Protein AF-A0AA38GAS9-F1 (afdb_monomer)

Secondary structure (DSSP, 8-state):
--TT-TTHHHHHHHHHHHHHHHHHHHHHHHHHH--HHHHHTTS-HHHHHHHHHHHHHHHHHHHHHHHHTT--HHHHHHHHHHHHHHHHHHHHS-HHHHHHHHTSHHHHHHHHHHHGGG--S-----------------

Structure (mmCIF, N/CA/C/O backbone):
data_AF-A0AA38GAS9-F1
#
_entry.id   AF-A0AA38GAS9-F1
#
loop_
_atom_site.group_PDB
_atom_site.id
_atom_site.type_symbol
_atom_site.label_atom_id
_atom_site.label_alt_id
_atom_site.label_comp_id
_atom_site.label_asym_id
_atom_site.label_entity_id
_atom_site.label_seq_id
_atom_site.pdbx_PDB_ins_code
_atom_site.Cartn_x
_atom_site.Cartn_y
_atom_site.Cartn_z
_atom_site.occupancy
_atom_site.B_iso_or_equiv
_atom_site.auth_seq_id
_atom_site.auth_comp_id
_atom_site.auth_asym_id
_atom_site.auth_atom_id
_atom_site.pdbx_PDB_model_num
ATOM 1 N N . HIS A 1 1 ? 16.330 -11.332 -38.561 1.00 57.75 1 HIS A N 1
ATOM 2 C CA . HIS A 1 1 ? 16.354 -11.702 -37.127 1.00 57.75 1 HIS A CA 1
ATOM 3 C C . HIS A 1 1 ? 16.600 -10.446 -36.277 1.00 57.75 1 HIS A C 1
ATOM 5 O O . HIS A 1 1 ? 17.747 -10.090 -36.063 1.00 57.75 1 HIS A O 1
ATOM 11 N N . PHE A 1 2 ? 15.552 -9.737 -35.835 1.00 61.62 2 PHE A N 1
ATOM 12 C CA . PHE A 1 2 ? 15.677 -8.500 -35.030 1.00 61.62 2 PHE A CA 1
ATOM 13 C C . PHE A 1 2 ? 15.768 -8.784 -33.516 1.00 61.62 2 PHE A C 1
ATOM 15 O O . PHE A 1 2 ? 16.522 -8.141 -32.796 1.00 61.62 2 PHE A O 1
ATOM 22 N N . LEU A 1 3 ? 15.080 -9.836 -33.055 1.00 61.12 3 LEU A N 1
ATOM 23 C CA . LEU A 1 3 ? 14.949 -10.219 -31.639 1.00 61.12 3 LEU A CA 1
ATOM 24 C C . LEU A 1 3 ? 16.220 -10.814 -30.996 1.00 61.12 3 LEU A C 1
ATOM 26 O O . LEU A 1 3 ? 16.228 -11.079 -29.801 1.00 61.12 3 LEU A O 1
ATOM 30 N N . LYS A 1 4 ? 17.283 -11.059 -31.773 1.00 61.38 4 LYS A N 1
ATOM 31 C CA . LYS A 1 4 ? 18.562 -11.635 -31.301 1.00 61.38 4 LYS A CA 1
ATOM 32 C C . LYS A 1 4 ? 19.767 -10.733 -31.593 1.00 61.38 4 LYS A C 1
ATOM 34 O O . LYS A 1 4 ? 20.905 -11.183 -31.514 1.00 61.38 4 LYS A O 1
ATOM 39 N N . GLY A 1 5 ? 19.529 -9.481 -31.990 1.00 72.69 5 GLY A N 1
ATOM 40 C CA . GLY A 1 5 ? 20.612 -8.533 -32.231 1.00 72.69 5 GLY A CA 1
ATOM 41 C C . GLY A 1 5 ? 21.275 -8.118 -30.909 1.00 72.69 5 GLY A C 1
ATOM 42 O O . GLY A 1 5 ? 20.549 -7.876 -29.943 1.00 72.69 5 GLY A O 1
ATOM 43 N N . PRO A 1 6 ? 22.611 -7.967 -30.847 1.00 72.06 6 PRO A N 1
ATOM 44 C CA . PRO A 1 6 ? 23.330 -7.588 -29.621 1.00 72.06 6 PRO A CA 1
ATOM 45 C C . PRO A 1 6 ? 22.857 -6.258 -29.002 1.00 72.06 6 PRO A C 1
ATOM 47 O O . PRO A 1 6 ? 23.015 -6.043 -27.806 1.00 72.06 6 PRO A O 1
ATOM 50 N N . ASN A 1 7 ? 22.199 -5.399 -29.787 1.00 74.81 7 ASN A N 1
ATOM 51 C CA . ASN A 1 7 ? 21.641 -4.122 -29.332 1.00 74.81 7 ASN A CA 1
ATOM 52 C C . ASN A 1 7 ? 20.169 -4.194 -28.887 1.00 74.81 7 ASN A C 1
ATOM 54 O O . ASN A 1 7 ? 19.671 -3.239 -28.293 1.00 74.81 7 ASN A O 1
ATOM 58 N N . PHE A 1 8 ? 19.455 -5.291 -29.171 1.00 80.38 8 PHE A N 1
ATOM 59 C CA . PHE A 1 8 ? 18.025 -5.409 -28.868 1.00 80.38 8 PHE A CA 1
ATOM 60 C C . PHE A 1 8 ? 17.775 -5.546 -27.367 1.00 80.38 8 PHE A C 1
ATOM 62 O O . PHE A 1 8 ? 16.938 -4.825 -26.835 1.00 80.38 8 PHE A O 1
ATOM 69 N N . MET A 1 9 ? 18.523 -6.419 -26.684 1.00 84.94 9 MET A N 1
ATOM 70 C CA . MET A 1 9 ? 18.361 -6.641 -25.243 1.00 84.94 9 MET A CA 1
ATOM 71 C C . MET A 1 9 ? 18.621 -5.361 -24.427 1.00 84.94 9 MET A C 1
ATOM 73 O O . MET A 1 9 ? 17.706 -4.948 -23.719 1.00 84.94 9 MET A O 1
ATOM 77 N N . PRO A 1 10 ? 19.745 -4.632 -24.601 1.00 82.75 10 PRO A N 1
ATOM 78 C CA . PRO A 1 10 ? 19.966 -3.377 -23.874 1.00 82.75 10 PRO A CA 1
ATOM 79 C C . PRO A 1 10 ? 18.943 -2.278 -24.203 1.00 82.75 10 PRO A C 1
ATOM 81 O O . PRO A 1 10 ? 18.539 -1.508 -23.331 1.00 82.75 10 PRO A O 1
ATOM 84 N N . TRP A 1 11 ? 18.500 -2.184 -25.463 1.00 84.56 11 TRP A N 1
ATOM 85 C CA . TRP A 1 11 ? 17.457 -1.236 -25.869 1.00 84.56 11 TRP A CA 1
ATOM 86 C C . TRP A 1 11 ? 16.101 -1.576 -25.241 1.00 84.56 11 TRP A C 1
ATOM 88 O O . TRP A 1 11 ? 15.406 -0.686 -24.746 1.00 84.56 11 TRP A O 1
ATOM 98 N N . PHE A 1 12 ? 15.738 -2.859 -25.228 1.00 85.06 12 PHE A N 1
ATOM 99 C CA . PHE A 1 12 ? 14.497 -3.358 -24.649 1.00 85.06 12 PHE A CA 1
ATOM 100 C C . PHE A 1 12 ? 14.490 -3.175 -23.132 1.00 85.06 12 PHE A C 1
ATOM 102 O O . PHE A 1 12 ? 13.525 -2.647 -22.587 1.00 85.06 12 PHE A O 1
ATOM 109 N N . GLU A 1 13 ? 15.587 -3.520 -22.460 1.00 86.00 13 GLU A N 1
ATOM 110 C CA . GLU A 1 13 ? 15.775 -3.315 -21.022 1.00 86.00 13 GLU A CA 1
ATOM 111 C C . GLU A 1 13 ? 15.699 -1.839 -20.647 1.00 86.00 13 GLU A C 1
ATOM 113 O O . GLU A 1 13 ? 14.997 -1.486 -19.702 1.00 86.00 13 GLU A O 1
ATOM 118 N N . ARG A 1 14 ? 16.337 -0.949 -21.418 1.00 86.25 14 ARG A N 1
ATOM 119 C CA . ARG A 1 14 ? 16.234 0.498 -21.191 1.00 86.25 14 ARG A CA 1
ATOM 120 C C . ARG A 1 14 ? 14.795 0.979 -21.339 1.00 86.25 14 ARG A C 1
ATOM 122 O O . ARG A 1 14 ? 14.311 1.730 -20.498 1.00 86.25 14 ARG A O 1
ATOM 129 N N . ARG A 1 15 ? 14.095 0.542 -22.386 1.00 87.31 15 ARG A N 1
ATOM 130 C CA . ARG A 1 15 ? 12.708 0.949 -22.640 1.00 87.31 15 ARG A CA 1
ATOM 131 C C . ARG A 1 15 ? 11.746 0.401 -21.583 1.00 87.31 15 ARG A C 1
ATOM 133 O O . ARG A 1 15 ? 10.843 1.121 -21.168 1.00 87.31 15 ARG A O 1
ATOM 140 N N . ARG A 1 16 ? 11.981 -0.824 -21.110 1.00 87.19 16 ARG A N 1
ATOM 141 C CA . ARG A 1 16 ? 11.268 -1.436 -19.984 1.00 87.19 16 ARG A CA 1
ATOM 142 C C . ARG A 1 16 ? 11.530 -0.680 -18.685 1.00 87.19 16 ARG A C 1
ATOM 144 O O . ARG A 1 16 ? 10.581 -0.302 -18.023 1.00 87.19 16 ARG A O 1
ATOM 151 N N . SER A 1 17 ? 12.790 -0.375 -18.380 1.00 85.50 17 SER A N 1
ATOM 152 C CA . SER A 1 17 ? 13.171 0.384 -17.185 1.00 85.50 17 SER A CA 1
ATOM 153 C C . SER A 1 17 ? 12.509 1.764 -17.144 1.00 85.50 17 SER A C 1
ATOM 155 O O . SER A 1 17 ? 11.987 2.165 -16.108 1.00 85.50 17 SER A O 1
ATOM 157 N N . VAL A 1 18 ? 12.460 2.472 -18.278 1.00 84.25 18 VAL A N 1
ATOM 158 C CA . VAL A 1 18 ? 11.757 3.762 -18.387 1.00 84.25 18 VAL A CA 1
ATOM 159 C C . VAL A 1 18 ? 10.249 3.599 -18.168 1.00 84.25 18 VAL A C 1
ATOM 161 O O . VAL A 1 18 ? 9.649 4.401 -17.457 1.00 84.25 18 VAL A O 1
ATOM 164 N N . ALA A 1 19 ? 9.634 2.560 -18.741 1.00 83.06 19 ALA A N 1
ATOM 165 C CA . ALA A 1 19 ? 8.216 2.279 -18.527 1.00 83.06 19 ALA A CA 1
ATOM 166 C C . ALA A 1 19 ? 7.913 1.946 -17.056 1.00 83.06 19 ALA A C 1
ATOM 168 O O . ALA A 1 19 ? 6.964 2.491 -16.495 1.00 83.06 19 ALA A O 1
ATOM 169 N N . ASP A 1 20 ? 8.752 1.131 -16.415 1.00 84.06 20 ASP A N 1
ATOM 170 C CA . ASP A 1 20 ? 8.621 0.764 -15.004 1.00 84.06 20 ASP A CA 1
ATOM 171 C C . ASP A 1 20 ? 8.749 2.003 -14.099 1.00 84.06 20 ASP A C 1
ATOM 173 O O . ASP A 1 20 ? 7.951 2.187 -13.178 1.00 84.06 20 ASP A O 1
ATOM 177 N N . GLN A 1 21 ? 9.702 2.898 -14.388 1.00 79.06 21 GLN A N 1
ATOM 178 C CA . GLN A 1 21 ? 9.855 4.165 -13.665 1.00 79.06 21 GLN A CA 1
ATOM 179 C C . GLN A 1 21 ? 8.627 5.065 -13.815 1.00 79.06 21 GLN A C 1
ATOM 181 O O . GLN A 1 21 ? 8.159 5.638 -12.828 1.00 79.06 21 GLN A O 1
ATOM 186 N N . GLU A 1 22 ? 8.077 5.172 -15.025 1.00 81.44 22 GLU A N 1
ATOM 187 C CA . GLU A 1 22 ? 6.898 5.997 -15.281 1.00 81.44 22 GLU A CA 1
ATOM 188 C C . GLU A 1 22 ? 5.646 5.412 -14.619 1.00 81.44 22 GLU A C 1
ATOM 190 O O . GLU A 1 22 ? 4.880 6.144 -13.989 1.00 81.44 22 GLU A O 1
ATOM 195 N N . GLN A 1 23 ? 5.471 4.087 -14.651 1.00 81.56 23 GLN A N 1
ATOM 196 C CA . GLN A 1 23 ? 4.425 3.422 -13.877 1.00 81.56 23 GLN A CA 1
ATOM 197 C C . GLN A 1 23 ? 4.591 3.730 -1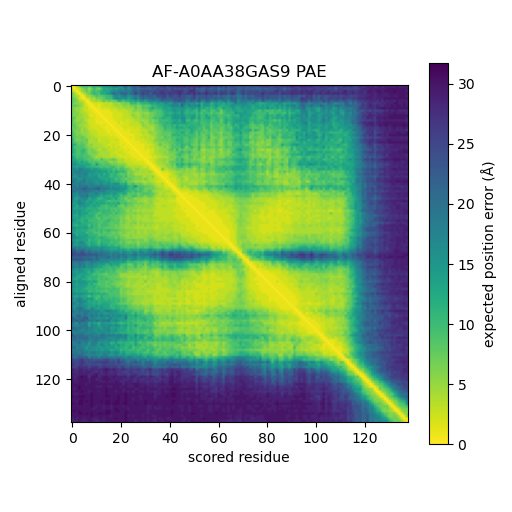2.391 1.00 81.56 23 GLN A C 1
ATOM 199 O O . GLN A 1 23 ? 3.649 4.206 -11.764 1.00 81.56 23 GLN A O 1
ATOM 204 N N . GLN A 1 24 ? 5.784 3.550 -11.825 1.00 77.56 24 GLN A N 1
ATOM 205 C CA . GLN A 1 24 ? 6.034 3.877 -10.423 1.00 77.56 24 GLN A CA 1
ATOM 206 C C . GLN A 1 24 ? 5.733 5.346 -10.103 1.00 77.56 24 GLN A C 1
ATOM 208 O O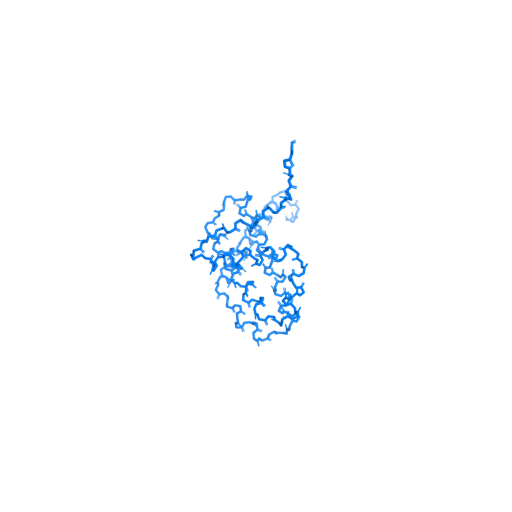 . GLN A 1 24 ? 5.176 5.638 -9.045 1.00 77.56 24 GLN A O 1
ATOM 213 N N . ARG A 1 25 ? 6.063 6.284 -10.995 1.00 82.19 25 ARG A N 1
ATOM 214 C CA . ARG A 1 25 ? 5.753 7.712 -10.833 1.00 82.19 25 ARG A CA 1
ATOM 215 C C . ARG A 1 25 ? 4.242 7.960 -10.797 1.00 82.19 25 ARG A C 1
ATOM 217 O O . ARG A 1 25 ? 3.751 8.622 -9.883 1.00 82.19 25 ARG A O 1
ATOM 224 N N . ILE A 1 26 ? 3.496 7.392 -11.745 1.00 81.62 26 ILE A N 1
ATOM 225 C CA . ILE A 1 26 ? 2.032 7.510 -11.819 1.00 81.62 26 ILE A CA 1
ATOM 226 C C . ILE A 1 26 ? 1.377 6.872 -10.591 1.00 81.62 26 ILE A C 1
ATOM 228 O O . ILE A 1 26 ? 0.495 7.478 -9.983 1.00 81.62 26 ILE A O 1
ATOM 232 N N . TRP A 1 27 ? 1.839 5.690 -10.178 1.00 78.94 27 TRP A N 1
ATOM 233 C CA . TRP A 1 27 ? 1.363 5.007 -8.975 1.00 78.94 27 TRP A CA 1
ATOM 234 C C . TRP A 1 27 ? 1.574 5.860 -7.725 1.00 78.94 27 TRP A C 1
ATOM 236 O O . TRP A 1 27 ? 0.640 6.029 -6.941 1.00 78.94 27 TRP A O 1
ATOM 246 N N . ARG A 1 28 ? 2.758 6.462 -7.562 1.00 77.69 28 ARG A N 1
ATOM 247 C CA . ARG A 1 28 ? 3.052 7.381 -6.452 1.00 77.69 28 ARG A CA 1
ATOM 248 C C . ARG A 1 28 ? 2.117 8.590 -6.453 1.00 77.69 28 ARG A C 1
ATOM 250 O O . ARG A 1 28 ? 1.539 8.922 -5.418 1.00 77.69 28 ARG A O 1
ATOM 257 N N . GLN A 1 29 ? 1.891 9.195 -7.617 1.00 78.81 29 GLN A N 1
ATOM 258 C CA . GLN A 1 29 ? 1.001 10.348 -7.755 1.00 78.81 29 GLN A CA 1
ATOM 259 C C . GLN A 1 29 ? -0.468 10.000 -7.468 1.00 78.81 29 GLN A C 1
ATOM 261 O O . GLN A 1 29 ? -1.152 10.737 -6.755 1.00 78.81 29 GLN A O 1
ATOM 266 N N . ALA A 1 30 ? -0.961 8.882 -8.003 1.00 79.56 30 ALA A N 1
ATOM 267 C CA . ALA A 1 30 ? -2.317 8.405 -7.754 1.00 79.56 30 ALA A CA 1
ATOM 268 C C . ALA A 1 30 ? -2.513 8.071 -6.270 1.00 79.56 30 ALA A C 1
ATOM 270 O O . ALA A 1 30 ? -3.518 8.451 -5.670 1.00 79.56 30 ALA A O 1
ATOM 271 N N . ARG A 1 31 ? -1.518 7.433 -5.646 1.00 75.50 31 ARG A N 1
ATOM 272 C CA . ARG A 1 31 ? -1.560 7.056 -4.233 1.00 75.50 31 ARG A CA 1
ATOM 273 C C . ARG A 1 31 ? -1.547 8.260 -3.301 1.00 75.50 31 ARG A C 1
ATOM 275 O O . ARG A 1 31 ? -2.298 8.246 -2.332 1.00 75.50 31 ARG A O 1
ATOM 282 N N . ALA A 1 32 ? -0.763 9.297 -3.599 1.00 73.69 32 ALA A N 1
ATOM 283 C CA . ALA A 1 32 ? -0.767 10.547 -2.837 1.00 73.69 32 ALA A CA 1
ATOM 284 C C . ALA A 1 32 ? -2.152 11.221 -2.832 1.00 73.69 32 ALA A C 1
ATOM 286 O O . ALA A 1 32 ? -2.545 11.819 -1.836 1.00 73.69 32 ALA A O 1
ATOM 287 N N . LYS A 1 33 ? -2.914 11.077 -3.924 1.00 76.00 33 LYS A N 1
ATOM 288 C CA . LYS A 1 33 ? -4.269 11.634 -4.070 1.00 76.00 33 LYS A CA 1
ATOM 289 C C . LYS A 1 33 ? -5.380 10.717 -3.543 1.00 76.00 33 LYS A C 1
ATOM 291 O O . LYS A 1 33 ? -6.501 11.176 -3.346 1.00 76.00 33 LYS A O 1
ATOM 296 N N . ALA A 1 34 ? -5.102 9.430 -3.344 1.00 77.56 34 ALA A N 1
ATOM 297 C CA . ALA A 1 34 ? -6.107 8.450 -2.951 1.00 77.56 34 ALA A CA 1
ATOM 298 C C . ALA A 1 34 ? -6.518 8.609 -1.479 1.00 77.56 34 ALA A C 1
ATOM 300 O O . ALA A 1 34 ? -5.678 8.529 -0.577 1.00 77.56 34 ALA A O 1
ATOM 301 N N . ASN A 1 35 ? -7.824 8.761 -1.238 1.00 78.00 35 ASN A N 1
ATOM 302 C CA . ASN A 1 35 ? -8.406 8.805 0.100 1.00 78.00 35 ASN A CA 1
ATOM 303 C C . ASN A 1 35 ? -8.805 7.396 0.557 1.00 78.00 35 ASN A C 1
ATOM 305 O O . ASN A 1 35 ? -9.816 6.846 0.121 1.00 78.00 35 ASN A O 1
ATOM 309 N N . VAL A 1 36 ? -8.015 6.827 1.464 1.00 80.50 36 VAL A N 1
ATOM 310 C CA . VAL A 1 36 ? -8.212 5.457 1.946 1.00 80.50 36 VAL A CA 1
ATOM 311 C C . VAL A 1 36 ? -9.530 5.295 2.712 1.00 80.50 36 VAL A C 1
ATOM 313 O O . VAL A 1 36 ? -10.174 4.261 2.582 1.00 80.50 36 VAL A O 1
ATOM 316 N N . ARG A 1 37 ? -10.02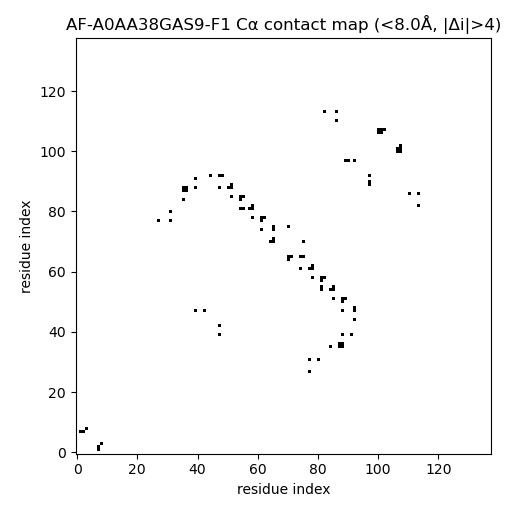5 6.328 3.410 1.00 78.31 37 ARG A N 1
ATOM 317 C CA . ARG A 1 37 ? -11.295 6.243 4.163 1.00 78.31 37 ARG A CA 1
ATOM 318 C C . ARG A 1 37 ? -12.499 5.945 3.274 1.00 78.31 37 ARG A C 1
ATOM 320 O O . ARG A 1 37 ? -13.377 5.193 3.676 1.00 78.31 37 ARG A O 1
ATOM 327 N N . GLN A 1 38 ? -12.537 6.525 2.074 1.00 81.00 38 GLN A N 1
ATOM 328 C CA . GLN A 1 38 ? -13.637 6.311 1.125 1.00 81.00 38 GLN A CA 1
ATOM 329 C C . GLN A 1 38 ? -13.626 4.908 0.509 1.00 81.00 38 GLN A C 1
ATOM 331 O O . GLN A 1 38 ? -14.664 4.429 0.059 1.00 81.00 38 GLN A O 1
ATOM 336 N N . PHE A 1 39 ? -12.455 4.273 0.459 1.00 80.25 39 PHE A N 1
ATOM 337 C CA . PHE A 1 39 ? -12.307 2.902 -0.011 1.00 80.25 39 PHE A CA 1
ATOM 338 C C . PHE A 1 39 ? -12.713 1.905 1.077 1.00 80.25 39 PHE A C 1
ATOM 340 O O . PHE A 1 39 ? -13.475 0.983 0.805 1.00 80.25 39 PHE A O 1
ATOM 347 N N . LEU A 1 40 ? -12.277 2.147 2.316 1.00 81.62 40 LEU A N 1
ATOM 348 C CA . LEU A 1 40 ? -12.533 1.267 3.457 1.00 81.62 40 LEU A CA 1
ATOM 349 C C . LEU A 1 40 ? -14.018 1.068 3.775 1.00 81.62 40 LEU A C 1
ATOM 351 O O . LEU A 1 40 ? -14.387 0.012 4.267 1.00 81.62 40 LEU A O 1
ATOM 355 N N . SER A 1 41 ? -14.885 2.034 3.460 1.00 80.81 41 SER A N 1
ATOM 356 C CA . SER A 1 41 ? -16.330 1.885 3.678 1.00 80.81 41 SER A CA 1
ATOM 357 C C . SER A 1 41 ? -17.020 0.905 2.721 1.00 80.81 41 SER A C 1
ATOM 359 O O . SER A 1 41 ? -18.184 0.579 2.936 1.00 80.81 41 SER A O 1
ATOM 361 N N . LYS A 1 42 ? -16.341 0.469 1.653 1.00 82.62 42 LYS A N 1
ATOM 362 C CA . LYS A 1 42 ? -16.911 -0.381 0.593 1.00 82.62 42 LYS A CA 1
ATOM 363 C C . LYS A 1 42 ? -16.352 -1.800 0.570 1.00 82.62 42 LYS A C 1
ATOM 365 O O . LYS A 1 42 ? -16.860 -2.614 -0.193 1.00 82.62 42 LYS A O 1
ATOM 370 N N . VAL A 1 43 ? -15.306 -2.071 1.344 1.00 81.75 43 VAL A N 1
ATOM 371 C CA . VAL A 1 43 ? -14.572 -3.339 1.305 1.00 81.75 43 VAL A CA 1
ATOM 372 C C . VAL A 1 43 ? -14.813 -4.155 2.566 1.00 81.75 43 VAL A C 1
ATOM 374 O O . VAL A 1 43 ? -15.075 -3.610 3.638 1.00 81.75 43 VAL A O 1
ATOM 377 N N . SER A 1 44 ? -14.751 -5.473 2.423 1.00 86.69 44 SER A N 1
ATOM 378 C CA . SER A 1 44 ? -14.907 -6.424 3.522 1.00 86.69 44 SER A CA 1
ATOM 379 C C . SER A 1 44 ? -13.710 -6.393 4.475 1.00 86.69 44 SER A C 1
ATOM 381 O O . SER A 1 44 ? -12.614 -5.982 4.107 1.00 86.69 44 SER A O 1
ATOM 383 N N . GLU A 1 45 ? -13.895 -6.873 5.704 1.00 83.19 45 GLU A N 1
ATOM 384 C CA . GLU A 1 45 ? -12.841 -6.905 6.729 1.00 83.19 45 GLU A CA 1
ATOM 385 C C . GLU A 1 45 ? -11.556 -7.604 6.253 1.00 83.19 45 GLU A C 1
ATOM 387 O O . GLU A 1 45 ? -10.455 -7.108 6.488 1.00 83.19 45 GLU A O 1
ATOM 392 N N . VAL A 1 46 ? -11.688 -8.707 5.509 1.00 85.25 46 VAL A N 1
ATOM 393 C CA . VAL A 1 46 ? -10.546 -9.430 4.925 1.00 85.25 46 VAL A CA 1
ATOM 394 C C . VAL A 1 46 ? -9.770 -8.531 3.958 1.00 85.25 46 VAL A C 1
ATOM 396 O O . VAL A 1 46 ? -8.547 -8.433 4.038 1.00 85.25 46 VAL A O 1
ATOM 399 N N . GLU A 1 47 ? -10.474 -7.790 3.103 1.00 85.50 47 GLU A N 1
ATOM 400 C CA . GLU A 1 47 ? -9.864 -6.845 2.163 1.00 85.50 47 GLU A CA 1
ATOM 401 C C . GLU A 1 47 ? -9.240 -5.631 2.875 1.00 85.50 47 GLU A C 1
ATOM 403 O O . GLU A 1 47 ? -8.252 -5.067 2.392 1.00 85.50 47 GLU A O 1
ATOM 408 N N . VAL A 1 48 ? -9.764 -5.230 4.040 1.00 84.88 48 VAL A N 1
ATOM 409 C CA . VAL A 1 48 ? -9.146 -4.206 4.902 1.00 84.88 48 VAL A CA 1
ATOM 410 C C . VAL A 1 48 ? -7.805 -4.706 5.448 1.00 84.88 48 VAL A C 1
ATOM 412 O O . VAL A 1 48 ? -6.814 -3.971 5.401 1.00 84.88 48 VAL A O 1
ATOM 415 N N . VAL A 1 49 ? -7.737 -5.956 5.914 1.00 84.69 49 VAL A N 1
ATOM 416 C CA . VAL A 1 49 ? -6.490 -6.580 6.391 1.00 84.69 49 VAL A CA 1
ATOM 417 C C . VAL A 1 49 ? -5.480 -6.740 5.249 1.00 84.69 49 VAL A C 1
ATOM 419 O O . VAL A 1 49 ? -4.301 -6.417 5.413 1.00 84.69 49 VAL A O 1
ATOM 422 N N . ASP A 1 50 ? -5.920 -7.151 4.062 1.00 85.44 50 ASP A N 1
ATOM 423 C CA . ASP A 1 50 ? -5.052 -7.223 2.882 1.00 85.44 50 ASP A CA 1
ATOM 424 C C . ASP A 1 50 ? -4.524 -5.847 2.474 1.00 85.44 50 ASP A C 1
ATOM 426 O O . ASP A 1 50 ? -3.339 -5.692 2.156 1.00 85.44 50 ASP A O 1
ATOM 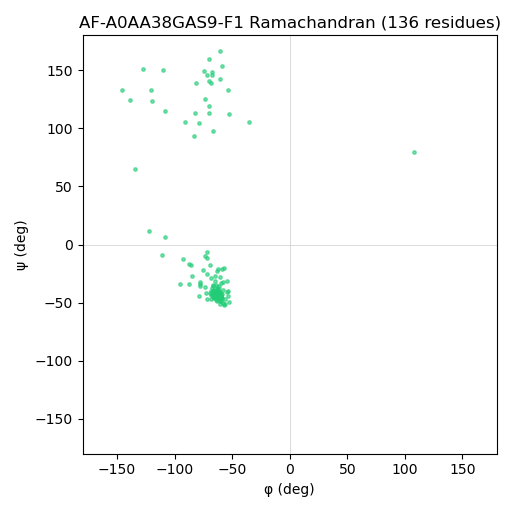430 N N . SER A 1 51 ? -5.373 -4.824 2.563 1.00 85.44 51 SER A N 1
ATOM 431 C CA . SER A 1 51 ? -4.986 -3.434 2.332 1.00 85.44 51 SER A CA 1
ATOM 432 C C . SER A 1 51 ? -3.938 -2.969 3.340 1.00 85.44 51 SER A C 1
ATOM 434 O O . SER A 1 51 ? -2.953 -2.343 2.940 1.00 85.44 51 SER A O 1
ATOM 436 N N . PHE A 1 52 ? -4.093 -3.315 4.622 1.00 85.25 52 PHE A N 1
ATOM 437 C CA . PHE A 1 52 ? -3.094 -3.052 5.659 1.00 85.25 52 PHE A CA 1
ATOM 438 C C . PHE A 1 52 ? -1.745 -3.686 5.296 1.00 85.25 52 PHE A C 1
ATOM 440 O O . PHE A 1 52 ? -0.730 -2.990 5.231 1.00 85.25 52 PHE A O 1
ATOM 447 N N . ASN A 1 53 ? -1.741 -4.981 4.967 1.00 86.88 53 ASN A N 1
ATOM 448 C CA . ASN A 1 53 ? -0.535 -5.725 4.594 1.00 86.88 53 ASN A CA 1
ATOM 449 C C . ASN A 1 53 ? 0.136 -5.157 3.331 1.00 86.88 53 ASN A C 1
ATOM 451 O O . ASN A 1 53 ? 1.361 -5.191 3.192 1.00 86.88 53 ASN A O 1
ATOM 455 N N . ALA A 1 54 ? -0.650 -4.669 2.370 1.00 86.75 54 ALA A N 1
ATOM 456 C CA . ALA A 1 54 ? -0.128 -4.027 1.170 1.00 86.75 54 ALA A CA 1
ATOM 457 C C . ALA A 1 54 ? 0.539 -2.682 1.501 1.00 86.75 54 ALA A C 1
ATOM 459 O O . ALA A 1 54 ? 1.659 -2.426 1.059 1.00 86.75 54 ALA A O 1
ATOM 460 N N . VAL A 1 55 ? -0.112 -1.836 2.306 1.00 85.88 55 VAL A N 1
ATOM 461 C CA . VAL A 1 55 ? 0.429 -0.527 2.720 1.00 85.88 55 VAL A CA 1
ATOM 462 C C . VAL A 1 55 ? 1.702 -0.700 3.548 1.00 85.88 55 VAL A C 1
ATOM 464 O O . VAL A 1 55 ? 2.675 0.008 3.304 1.00 85.88 55 VAL A O 1
ATOM 467 N N . GLU A 1 56 ? 1.723 -1.669 4.464 1.00 85.62 56 GLU A N 1
ATOM 468 C CA . GLU A 1 56 ? 2.895 -2.033 5.266 1.00 85.62 56 GLU A CA 1
ATOM 469 C C . GLU A 1 56 ? 4.092 -2.393 4.375 1.00 85.62 56 GLU A C 1
ATOM 471 O O . GLU A 1 56 ? 5.171 -1.814 4.515 1.00 85.62 56 GLU A O 1
ATOM 476 N N . ARG A 1 57 ? 3.896 -3.289 3.399 1.00 86.19 57 ARG A N 1
ATOM 477 C CA . ARG A 1 57 ? 4.949 -3.677 2.447 1.00 86.19 57 ARG A CA 1
ATOM 478 C C . ARG A 1 57 ? 5.474 -2.489 1.643 1.00 86.19 57 ARG A C 1
ATOM 480 O O . ARG A 1 57 ? 6.685 -2.358 1.477 1.00 86.19 57 ARG A O 1
ATOM 487 N N . HIS A 1 58 ? 4.588 -1.612 1.170 1.00 84.31 58 HIS A N 1
ATOM 488 C CA . HIS A 1 58 ? 4.993 -0.409 0.439 1.00 84.31 58 HIS A CA 1
ATOM 489 C C . HIS A 1 58 ? 5.775 0.572 1.314 1.00 84.31 58 HIS A C 1
ATOM 491 O O . HIS A 1 58 ? 6.766 1.133 0.853 1.00 84.31 58 HIS A O 1
ATOM 497 N N . LEU A 1 59 ? 5.378 0.748 2.575 1.00 84.50 59 LEU A N 1
ATOM 498 C CA . LEU A 1 59 ? 6.091 1.608 3.515 1.00 84.50 59 LEU A CA 1
ATOM 499 C C . LEU A 1 59 ? 7.506 1.083 3.788 1.00 84.50 59 LEU A C 1
ATOM 501 O O . LEU A 1 59 ? 8.459 1.856 3.764 1.00 84.50 59 LEU A O 1
ATOM 505 N N . LEU A 1 60 ? 7.662 -0.226 4.002 1.00 83.38 60 LEU A N 1
ATOM 506 C CA . LEU A 1 60 ? 8.977 -0.842 4.201 1.00 83.38 60 LEU A CA 1
ATOM 507 C C . LEU A 1 60 ? 9.872 -0.696 2.965 1.00 83.38 60 LEU A C 1
ATOM 509 O O . LEU A 1 60 ? 11.055 -0.384 3.104 1.00 83.38 60 LEU A O 1
ATOM 513 N N . ALA A 1 61 ? 9.308 -0.873 1.768 1.00 83.62 61 ALA A N 1
ATOM 514 C CA . ALA A 1 61 ? 10.031 -0.668 0.518 1.00 83.62 61 ALA A CA 1
ATOM 515 C C . ALA A 1 61 ? 10.507 0.787 0.365 1.00 83.62 61 ALA A C 1
ATOM 517 O O . ALA A 1 61 ? 11.655 1.017 -0.007 1.00 83.62 61 ALA A O 1
ATOM 518 N N . GLU A 1 62 ? 9.662 1.763 0.706 1.00 80.62 62 GLU A N 1
ATOM 519 C CA . GLU A 1 62 ? 10.004 3.185 0.629 1.00 80.62 62 GLU A CA 1
ATOM 520 C C . GLU A 1 62 ? 11.064 3.575 1.677 1.00 80.62 62 GLU A C 1
ATOM 522 O O . GLU A 1 62 ? 12.034 4.254 1.350 1.00 80.62 62 GLU A O 1
ATOM 527 N N . ILE A 1 63 ? 10.965 3.069 2.914 1.00 81.00 63 ILE A N 1
ATOM 528 C CA . ILE A 1 63 ? 11.994 3.260 3.956 1.00 81.00 63 ILE A CA 1
ATOM 529 C C . ILE A 1 63 ? 13.337 2.664 3.517 1.00 81.00 63 ILE A C 1
ATOM 531 O O . ILE A 1 63 ? 14.391 3.261 3.748 1.00 81.00 63 ILE A O 1
ATOM 535 N N . GLN A 1 64 ? 13.324 1.486 2.890 1.00 80.25 64 GLN A N 1
ATOM 536 C CA . GLN A 1 64 ? 14.543 0.869 2.376 1.00 80.25 64 GLN A CA 1
ATOM 537 C C . GLN A 1 64 ? 15.134 1.690 1.225 1.00 80.25 64 GLN A C 1
ATOM 539 O O . GLN A 1 64 ? 16.344 1.917 1.201 1.00 80.25 64 GLN A O 1
ATOM 544 N N . LEU A 1 65 ? 14.288 2.195 0.323 1.00 76.38 65 LEU A N 1
ATOM 545 C CA . LEU A 1 65 ? 14.709 3.046 -0.786 1.00 76.38 65 LEU A CA 1
ATOM 546 C C . LEU A 1 65 ? 15.404 4.318 -0.282 1.00 76.38 65 LEU A C 1
ATOM 548 O O . LEU A 1 65 ? 16.492 4.622 -0.767 1.00 76.38 65 LEU A O 1
ATOM 552 N N . GLN A 1 66 ? 14.853 4.984 0.742 1.00 73.00 66 GLN A N 1
ATOM 553 C CA . GLN A 1 66 ? 15.456 6.166 1.384 1.00 73.00 66 GLN A CA 1
ATOM 554 C C . GLN A 1 66 ? 16.850 5.910 1.955 1.00 73.00 66 GLN A C 1
ATOM 556 O O . GLN A 1 66 ? 17.677 6.818 1.996 1.00 73.00 66 GLN A O 1
ATOM 561 N N . ARG A 1 67 ? 17.108 4.687 2.430 1.00 69.69 67 ARG A N 1
ATOM 562 C CA . ARG A 1 67 ? 18.412 4.299 2.984 1.00 69.69 67 ARG A CA 1
ATOM 563 C C . ARG A 1 67 ? 19.449 4.026 1.899 1.00 69.69 67 ARG A C 1
ATOM 565 O O . ARG A 1 67 ? 20.631 4.241 2.137 1.00 69.69 67 ARG A O 1
ATOM 572 N N . THR A 1 68 ? 19.023 3.529 0.737 1.00 68.75 68 THR A N 1
ATOM 573 C CA . THR A 1 68 ? 19.929 3.103 -0.346 1.00 68.75 68 THR A CA 1
ATOM 574 C C . THR A 1 68 ? 20.170 4.164 -1.415 1.00 68.75 68 THR A C 1
ATOM 576 O O . THR A 1 68 ? 21.257 4.235 -1.979 1.00 68.75 68 THR A O 1
ATOM 579 N N . VAL A 1 69 ? 19.163 4.981 -1.713 1.00 60.59 69 VAL A N 1
ATOM 580 C CA . VAL A 1 69 ? 19.205 6.036 -2.725 1.00 60.59 69 VAL A CA 1
ATOM 581 C C . VAL A 1 69 ? 18.932 7.332 -1.987 1.00 60.59 69 VAL A C 1
ATOM 583 O O . VAL A 1 69 ? 17.917 7.418 -1.302 1.00 60.59 69 VAL A O 1
ATOM 586 N N . SER A 1 70 ? 19.849 8.300 -2.106 1.00 53.69 70 SER A N 1
ATOM 587 C CA . SER A 1 70 ? 19.776 9.628 -1.476 1.00 53.69 70 SER A CA 1
ATOM 588 C C . SER A 1 70 ? 18.327 10.119 -1.422 1.00 53.69 70 SER A C 1
ATOM 590 O O . SER A 1 70 ? 17.730 10.405 -2.463 1.00 53.69 70 SER A O 1
ATOM 592 N N . GLY A 1 71 ? 17.746 10.078 -0.218 1.00 58.00 71 GLY A N 1
ATOM 593 C CA . GLY A 1 71 ? 16.310 10.183 0.003 1.00 58.00 71 GLY A CA 1
ATOM 594 C C . GLY A 1 71 ? 15.737 11.422 -0.667 1.00 58.00 71 GLY A C 1
ATOM 595 O O . GLY A 1 71 ? 16.021 12.551 -0.269 1.00 58.00 71 GLY A O 1
ATOM 596 N N . THR A 1 72 ? 14.924 11.219 -1.700 1.00 63.25 72 THR A N 1
ATOM 597 C CA . THR A 1 72 ? 14.245 12.327 -2.364 1.00 63.25 72 THR A CA 1
ATOM 598 C C . THR A 1 72 ? 13.142 12.859 -1.448 1.00 63.25 72 THR A C 1
ATOM 600 O O . THR A 1 72 ? 12.493 12.101 -0.723 1.00 63.25 72 THR A O 1
ATOM 603 N N . ALA A 1 73 ? 12.894 14.171 -1.480 1.00 67.31 73 ALA A N 1
ATOM 604 C CA . ALA A 1 73 ? 11.824 14.795 -0.694 1.00 67.31 73 ALA A CA 1
ATOM 605 C C . ALA A 1 73 ? 10.447 14.141 -0.949 1.00 67.31 73 ALA A C 1
ATOM 607 O O . ALA A 1 73 ? 9.624 14.024 -0.041 1.00 67.31 73 ALA A O 1
ATOM 608 N N . GLU A 1 74 ? 10.231 13.637 -2.168 1.00 67.94 74 GLU A N 1
ATOM 609 C CA . GLU A 1 74 ? 9.034 12.889 -2.559 1.00 67.94 74 GLU A CA 1
ATOM 610 C C . GLU A 1 74 ? 8.893 11.563 -1.805 1.00 67.94 74 GLU A C 1
ATOM 612 O O . GLU A 1 74 ? 7.799 11.222 -1.361 1.00 67.94 74 GLU A O 1
ATOM 617 N N . SER A 1 75 ? 9.996 10.838 -1.606 1.00 72.50 75 SER A N 1
ATOM 618 C CA . SER A 1 75 ? 10.002 9.582 -0.855 1.00 72.50 75 SER A CA 1
ATOM 619 C C . SER A 1 75 ? 9.579 9.798 0.600 1.00 72.50 75 SER A C 1
ATOM 621 O O . SER A 1 75 ? 8.789 9.031 1.149 1.00 72.50 75 SER A O 1
ATOM 623 N N . SER A 1 76 ? 10.049 10.883 1.225 1.00 76.75 76 SER A N 1
ATOM 624 C CA . SER A 1 76 ? 9.663 11.254 2.593 1.00 76.75 76 SER A CA 1
ATOM 625 C C . SER A 1 76 ? 8.168 11.573 2.704 1.00 76.75 76 SER A C 1
ATOM 627 O O . SER A 1 76 ? 7.482 11.048 3.585 1.00 76.75 76 SER A O 1
ATOM 629 N N . ALA A 1 77 ? 7.634 12.357 1.761 1.00 80.25 77 ALA A N 1
ATOM 630 C CA . ALA A 1 77 ? 6.212 12.694 1.714 1.00 80.25 77 ALA A CA 1
ATOM 631 C C . ALA A 1 77 ? 5.319 11.455 1.510 1.00 80.25 77 ALA A C 1
ATOM 633 O O . ALA A 1 77 ? 4.278 11.320 2.155 1.00 80.25 77 ALA A O 1
ATOM 634 N N . ILE A 1 78 ? 5.739 10.519 0.654 1.00 81.94 78 ILE A N 1
ATOM 635 C CA . ILE A 1 78 ? 5.014 9.266 0.405 1.00 81.94 78 ILE A CA 1
ATOM 636 C C . ILE A 1 78 ? 5.065 8.357 1.629 1.00 81.94 78 ILE A C 1
ATOM 638 O O . ILE A 1 78 ? 4.030 7.821 2.021 1.00 81.94 78 ILE A O 1
ATOM 642 N N . CYS A 1 79 ? 6.228 8.231 2.274 1.00 81.81 79 CYS A N 1
ATOM 643 C CA . CYS A 1 79 ? 6.357 7.545 3.555 1.00 81.81 79 CYS A CA 1
ATOM 644 C C . CYS A 1 79 ? 5.363 8.100 4.573 1.00 81.81 79 CYS A C 1
ATOM 646 O O . CYS A 1 79 ? 4.630 7.324 5.176 1.00 81.81 79 CYS A O 1
ATOM 648 N N . GLN A 1 80 ? 5.283 9.423 4.740 1.00 82.56 80 GLN A N 1
ATOM 649 C CA . GLN A 1 80 ? 4.337 10.029 5.677 1.00 82.56 80 GLN A CA 1
ATOM 650 C C . GLN A 1 80 ? 2.883 9.699 5.318 1.00 82.56 80 GLN A C 1
ATOM 652 O O . GLN A 1 80 ? 2.129 9.246 6.176 1.00 82.56 80 GLN A O 1
ATOM 657 N N . LYS A 1 81 ? 2.516 9.805 4.037 1.00 86.56 81 LYS A N 1
ATOM 658 C CA . LYS A 1 81 ? 1.175 9.444 3.565 1.00 86.56 81 LYS A CA 1
ATOM 659 C C . LYS A 1 81 ? 0.833 7.979 3.845 1.00 86.56 81 LYS A C 1
ATOM 661 O O . LYS A 1 81 ? -0.265 7.683 4.303 1.00 86.56 81 LYS A O 1
ATOM 666 N N . LEU A 1 82 ? 1.764 7.057 3.589 1.00 84.38 82 LEU A N 1
ATOM 667 C CA . LEU A 1 82 ? 1.571 5.625 3.842 1.00 84.38 82 LEU A CA 1
ATOM 668 C C . LEU A 1 82 ? 1.399 5.330 5.336 1.00 84.38 82 LEU A C 1
ATOM 670 O O . LEU A 1 82 ? 0.613 4.457 5.692 1.00 84.38 82 LEU A O 1
ATOM 674 N N . LYS A 1 83 ? 2.081 6.073 6.213 1.00 85.00 83 LYS A N 1
ATOM 675 C CA . LYS A 1 83 ? 1.874 5.979 7.665 1.00 85.00 83 LYS A CA 1
ATOM 676 C C . LYS A 1 83 ? 0.472 6.445 8.063 1.00 85.00 83 LYS A C 1
ATOM 678 O O . LYS A 1 83 ? -0.205 5.757 8.825 1.00 85.00 83 LYS A O 1
ATOM 683 N N . ASP A 1 84 ? 0.019 7.571 7.516 1.00 85.88 84 ASP A N 1
ATOM 684 C CA . ASP A 1 84 ? -1.311 8.125 7.799 1.00 85.88 84 ASP A CA 1
ATOM 685 C C . ASP A 1 84 ? -2.437 7.207 7.287 1.00 85.88 84 ASP A C 1
ATOM 687 O O . ASP A 1 84 ? -3.443 6.987 7.974 1.00 85.88 84 ASP A O 1
ATOM 691 N N . ASP A 1 85 ? -2.244 6.609 6.108 1.00 86.62 85 ASP A N 1
ATOM 692 C CA . ASP A 1 85 ? -3.119 5.574 5.554 1.00 86.62 85 ASP A CA 1
ATOM 693 C C . ASP A 1 85 ? -3.179 4.354 6.468 1.00 86.62 85 ASP A C 1
ATOM 695 O O . ASP A 1 85 ? -4.262 3.873 6.787 1.00 86.62 85 ASP A O 1
ATOM 699 N N . LEU A 1 86 ? -2.024 3.855 6.907 1.00 87.06 86 LEU A N 1
ATOM 700 C CA . LEU A 1 86 ? -1.930 2.658 7.735 1.00 87.06 86 LEU A CA 1
ATOM 701 C C . LEU A 1 86 ? -2.616 2.876 9.091 1.00 87.06 86 LEU A C 1
ATOM 703 O O . LEU A 1 86 ? -3.380 2.018 9.528 1.00 87.06 86 LEU A O 1
ATOM 707 N N . ARG A 1 87 ? -2.462 4.059 9.702 1.00 85.94 87 ARG A N 1
ATOM 708 C CA . ARG A 1 87 ? -3.218 4.459 10.904 1.00 85.94 87 ARG A CA 1
ATOM 709 C C . ARG A 1 87 ? -4.722 4.508 10.643 1.00 85.94 87 ARG A C 1
ATOM 711 O O . ARG A 1 87 ? -5.514 4.079 11.476 1.00 85.94 87 ARG A O 1
ATOM 718 N N . THR A 1 88 ? -5.122 5.034 9.492 1.00 87.31 88 THR A N 1
ATOM 719 C CA . THR A 1 88 ? -6.530 5.105 9.094 1.00 87.31 88 THR A CA 1
ATOM 720 C C . THR A 1 88 ? -7.140 3.715 8.915 1.00 87.31 88 THR A C 1
ATOM 722 O O . THR A 1 88 ? -8.252 3.488 9.380 1.00 87.31 88 THR A O 1
ATOM 725 N N . ILE A 1 89 ? -6.410 2.789 8.289 1.00 86.56 89 ILE A N 1
ATOM 726 C CA . ILE A 1 89 ? -6.830 1.394 8.101 1.00 86.56 89 ILE A CA 1
ATOM 727 C C . ILE A 1 89 ? -6.915 0.680 9.445 1.00 86.56 89 ILE A C 1
ATOM 729 O O . ILE A 1 89 ? -7.917 0.035 9.727 1.00 86.56 89 ILE A O 1
ATOM 733 N N . PHE A 1 90 ? -5.902 0.848 10.296 1.00 85.25 90 PHE A N 1
ATOM 734 C CA . PHE A 1 90 ? -5.884 0.259 11.630 1.00 85.25 90 PHE A CA 1
ATOM 735 C C . PHE A 1 90 ? -7.115 0.671 12.447 1.00 85.25 90 PHE A C 1
ATOM 737 O O . PHE A 1 90 ? -7.803 -0.184 12.989 1.00 85.25 90 PHE A O 1
ATOM 744 N N . ASN A 1 91 ? -7.454 1.962 12.454 1.00 85.31 91 ASN A N 1
ATOM 745 C CA . ASN A 1 91 ? -8.625 2.470 13.173 1.00 85.31 91 ASN A CA 1
ATOM 746 C C . ASN A 1 91 ? -9.972 2.032 12.569 1.00 85.31 91 ASN A C 1
ATOM 748 O O . ASN A 1 91 ? -10.995 2.165 13.234 1.00 85.31 91 ASN A O 1
ATOM 752 N N . ALA A 1 92 ? -9.993 1.577 11.314 1.00 84.44 92 ALA A N 1
ATOM 753 C CA . ALA A 1 92 ? -11.197 1.063 10.664 1.00 84.44 92 ALA A CA 1
ATOM 754 C C . ALA A 1 92 ? -11.432 -0.430 10.945 1.00 84.44 92 ALA A C 1
ATOM 756 O O . ALA A 1 92 ? -12.540 -0.916 10.731 1.00 84.44 92 ALA A O 1
ATOM 757 N N . LEU A 1 93 ? -10.407 -1.155 11.408 1.00 84.44 93 LEU A N 1
ATOM 758 C CA . LEU A 1 93 ? -10.527 -2.561 11.785 1.00 84.44 93 LEU A CA 1
ATOM 759 C C . LEU A 1 93 ? -11.257 -2.720 13.129 1.00 84.44 93 LEU A C 1
ATOM 761 O O . LEU A 1 93 ? -11.102 -1.863 14.005 1.00 84.44 93 LEU A O 1
ATOM 765 N N . PRO A 1 94 ? -11.990 -3.828 13.339 1.00 84.12 94 PRO A N 1
ATOM 766 C CA . PRO A 1 94 ? -12.548 -4.178 14.642 1.00 84.12 94 PRO A CA 1
ATOM 767 C C . PRO A 1 94 ? -11.462 -4.331 15.713 1.00 84.12 94 PRO A C 1
ATOM 769 O O . PRO A 1 94 ? -10.321 -4.688 15.412 1.00 84.12 94 PRO A O 1
ATOM 772 N N . ASN A 1 95 ? -11.829 -4.115 16.979 1.00 84.06 95 ASN A N 1
ATOM 773 C CA . ASN A 1 95 ? -10.889 -4.176 18.104 1.00 84.06 95 ASN A CA 1
ATOM 774 C C . ASN A 1 95 ? -10.115 -5.501 18.160 1.00 84.06 95 ASN A C 1
ATOM 776 O O . ASN A 1 95 ? -8.908 -5.481 18.376 1.00 84.06 95 ASN A O 1
ATOM 780 N N . ASP A 1 96 ? -10.768 -6.634 17.903 1.00 83.81 96 ASP A N 1
ATOM 781 C CA . ASP A 1 96 ? -10.119 -7.950 17.951 1.00 83.81 96 ASP A CA 1
ATOM 782 C C . ASP A 1 96 ? -9.008 -8.080 16.897 1.00 83.81 96 ASP A C 1
ATOM 784 O O . ASP A 1 96 ? -7.927 -8.602 17.180 1.00 83.81 96 ASP A O 1
ATOM 788 N N . MET A 1 97 ? -9.222 -7.521 15.702 1.00 83.44 97 MET A N 1
ATOM 789 C CA . MET A 1 97 ? -8.210 -7.475 14.641 1.00 83.44 97 MET A CA 1
ATOM 790 C C . MET A 1 97 ? -7.105 -6.467 14.933 1.00 83.44 97 MET A C 1
ATOM 792 O O . MET A 1 97 ? -5.935 -6.739 14.655 1.00 83.44 97 MET A O 1
ATOM 796 N N . GLN A 1 98 ? -7.438 -5.329 15.544 1.00 85.56 98 GLN A N 1
ATOM 797 C CA . GLN A 1 98 ? -6.432 -4.386 16.029 1.00 85.56 98 GLN A CA 1
ATOM 798 C C . GLN A 1 98 ? -5.507 -5.050 17.056 1.00 85.56 98 GLN A C 1
ATOM 800 O O . GLN A 1 98 ? -4.287 -4.938 16.940 1.00 85.56 98 GLN A O 1
ATOM 805 N N . GLN A 1 99 ? -6.067 -5.790 18.019 1.00 84.12 99 GLN A N 1
ATOM 806 C CA . GLN A 1 99 ? -5.283 -6.533 19.007 1.00 84.12 99 GLN A CA 1
ATOM 807 C C . GLN A 1 99 ? -4.416 -7.599 18.335 1.00 84.12 9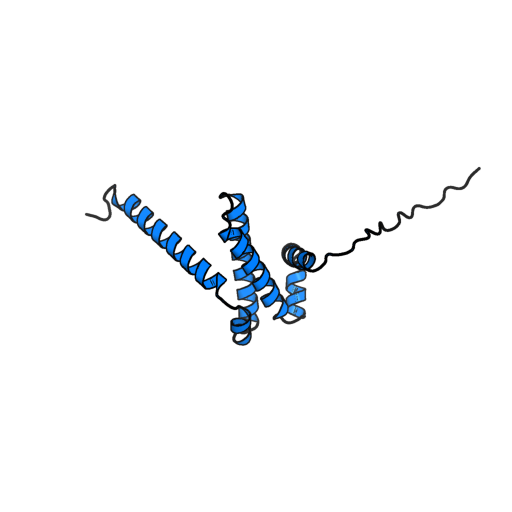9 GLN A C 1
ATOM 809 O O . GLN A 1 99 ? -3.217 -7.647 18.599 1.00 84.12 99 GLN A O 1
ATOM 814 N N . LEU A 1 100 ? -4.975 -8.389 17.408 1.00 85.31 100 LEU A N 1
ATOM 815 C CA . LEU A 1 100 ? -4.231 -9.397 16.641 1.00 85.31 100 LEU A CA 1
ATOM 816 C C . LEU A 1 100 ? -3.000 -8.800 15.938 1.00 85.31 100 LEU A C 1
ATOM 818 O O . LEU A 1 100 ? -1.912 -9.373 15.981 1.00 85.31 100 LEU A O 1
ATOM 822 N N . LEU A 1 101 ? -3.151 -7.628 15.317 1.00 81.88 101 LEU A N 1
ATOM 823 C CA . LEU A 1 101 ? -2.046 -6.926 14.662 1.00 81.88 101 LEU A CA 1
ATOM 824 C C . LEU A 1 101 ? -0.991 -6.427 15.661 1.00 81.88 101 LEU A C 1
ATOM 826 O O . LEU A 1 101 ? 0.196 -6.449 15.334 1.00 81.88 101 LEU A O 1
ATOM 830 N N . LEU A 1 102 ? -1.402 -6.018 16.864 1.00 83.75 102 LEU A N 1
ATOM 831 C CA . LEU A 1 102 ? -0.512 -5.559 17.938 1.00 83.75 102 LEU A CA 1
ATOM 832 C C . LEU A 1 102 ? 0.235 -6.698 18.651 1.00 83.75 102 LEU A C 1
ATOM 834 O O . LEU A 1 102 ? 1.304 -6.452 19.204 1.00 83.75 102 LEU A O 1
ATOM 838 N N . PHE A 1 103 ? -0.254 -7.942 18.603 1.00 80.62 103 PHE A N 1
ATOM 839 C CA . PHE A 1 103 ? 0.499 -9.100 19.111 1.00 80.62 103 PHE A CA 1
ATOM 840 C C . PHE A 1 103 ? 1.813 -9.330 18.356 1.00 80.62 103 PHE A C 1
ATOM 842 O O . PHE A 1 103 ? 2.727 -9.965 18.882 1.00 80.62 103 PHE A O 1
ATOM 849 N N . ASN A 1 104 ? 1.938 -8.806 17.135 1.00 83.12 104 ASN A N 1
ATOM 850 C CA . ASN A 1 104 ? 3.207 -8.794 16.433 1.00 83.12 104 ASN A CA 1
ATOM 851 C C . ASN A 1 104 ? 4.049 -7.590 16.911 1.00 83.12 104 ASN A C 1
ATOM 853 O O . ASN A 1 104 ? 3.705 -6.448 16.599 1.00 83.12 104 ASN A O 1
ATOM 857 N N . PRO A 1 105 ? 5.187 -7.808 17.599 1.00 76.06 105 PRO A N 1
ATOM 858 C CA . PRO A 1 105 ? 5.975 -6.726 18.189 1.00 76.06 105 PRO A CA 1
ATOM 859 C C . PRO A 1 105 ? 6.579 -5.781 17.142 1.00 76.06 105 PRO A C 1
ATOM 861 O O . PRO A 1 105 ? 6.782 -4.603 17.424 1.00 76.06 105 PRO A O 1
ATOM 864 N N . GLN A 1 106 ? 6.837 -6.257 15.919 1.00 77.44 106 GLN A N 1
ATOM 865 C CA . GLN A 1 106 ? 7.344 -5.416 14.829 1.00 77.44 106 GLN A CA 1
ATOM 866 C C . GLN A 1 106 ? 6.250 -4.482 14.309 1.00 77.44 106 GLN A C 1
ATOM 868 O O . GLN A 1 106 ? 6.498 -3.297 14.088 1.00 77.44 106 GLN A O 1
ATOM 873 N N . ARG A 1 107 ? 5.024 -4.999 14.175 1.00 80.25 107 ARG A N 1
ATOM 874 C CA . ARG A 1 107 ? 3.846 -4.211 13.793 1.00 80.25 107 ARG A CA 1
ATOM 875 C C . ARG A 1 107 ? 3.459 -3.229 14.878 1.00 80.25 10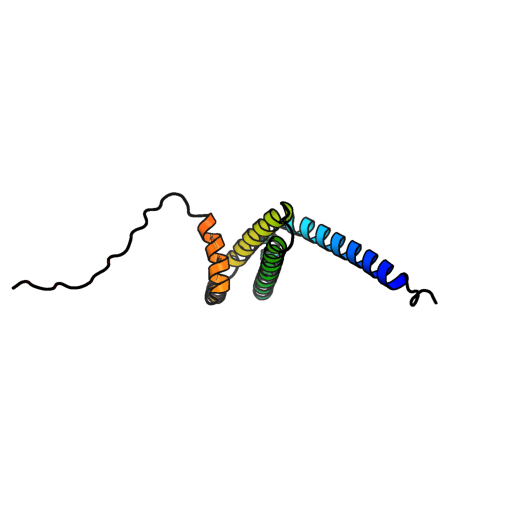7 ARG A C 1
ATOM 877 O O . ARG A 1 107 ? 3.198 -2.073 14.570 1.00 80.25 107 ARG A O 1
ATOM 884 N N . ALA A 1 108 ? 3.491 -3.658 16.135 1.00 78.06 108 ALA A N 1
ATOM 885 C CA . ALA A 1 108 ? 3.281 -2.786 17.276 1.00 78.06 108 ALA A CA 1
ATOM 886 C C . ALA A 1 108 ? 4.318 -1.663 17.308 1.00 78.06 108 ALA A C 1
ATOM 888 O O . ALA A 1 108 ? 3.926 -0.513 17.417 1.00 78.06 108 ALA A O 1
ATOM 889 N N . ALA A 1 109 ? 5.611 -1.950 17.121 1.00 77.06 109 ALA A N 1
ATOM 890 C CA . ALA A 1 109 ? 6.650 -0.920 17.076 1.00 77.06 109 ALA A CA 1
ATOM 891 C C . ALA A 1 109 ? 6.460 0.056 15.903 1.00 77.06 109 ALA A C 1
ATOM 893 O O . ALA A 1 109 ? 6.608 1.267 16.074 1.00 77.06 109 ALA A O 1
ATOM 894 N N . LEU A 1 110 ? 6.084 -0.457 14.727 1.00 75.88 110 LEU A N 1
ATOM 895 C CA . LEU A 1 110 ? 5.751 0.353 13.558 1.00 75.88 110 LEU A CA 1
ATOM 896 C C . LEU A 1 110 ? 4.568 1.287 13.877 1.00 75.88 110 LEU A C 1
ATOM 898 O O . LEU A 1 110 ? 4.677 2.496 13.690 1.00 75.88 110 LEU A O 1
ATOM 902 N N . LEU A 1 111 ? 3.496 0.743 14.463 1.00 73.88 111 LEU A N 1
ATOM 903 C CA . LEU A 1 111 ? 2.292 1.459 14.899 1.0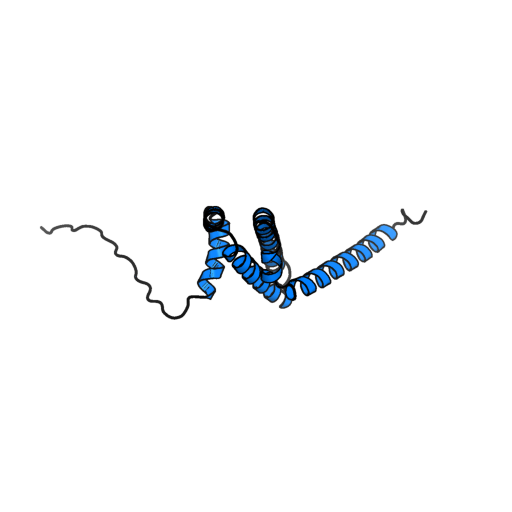0 73.88 111 LEU A CA 1
ATOM 904 C C . LEU A 1 111 ? 2.541 2.443 16.058 1.00 73.88 111 LEU A C 1
ATOM 906 O O . LEU A 1 111 ? 1.955 3.524 16.101 1.00 73.88 111 LEU A O 1
ATOM 910 N N . GLN A 1 112 ? 3.435 2.107 16.983 1.00 66.56 112 GLN A N 1
ATOM 911 C CA . GLN A 1 112 ? 3.768 2.888 18.174 1.00 66.56 112 GLN A CA 1
ATOM 912 C C . GLN A 1 112 ? 4.690 4.061 17.835 1.00 66.56 112 GLN A C 1
ATOM 914 O O . GLN A 1 112 ? 4.468 5.168 18.328 1.00 66.56 112 GLN A O 1
ATOM 919 N N . GLY A 1 113 ? 5.609 3.875 16.882 1.00 58.75 113 GLY A N 1
ATOM 920 C CA . GLY A 1 113 ? 6.321 4.976 16.233 1.00 58.75 113 GLY A CA 1
ATOM 921 C C . GLY A 1 113 ? 5.383 5.969 15.525 1.00 58.75 113 GLY A C 1
ATOM 922 O O . GLY A 1 113 ? 5.756 7.124 15.334 1.00 58.75 113 GLY A O 1
AT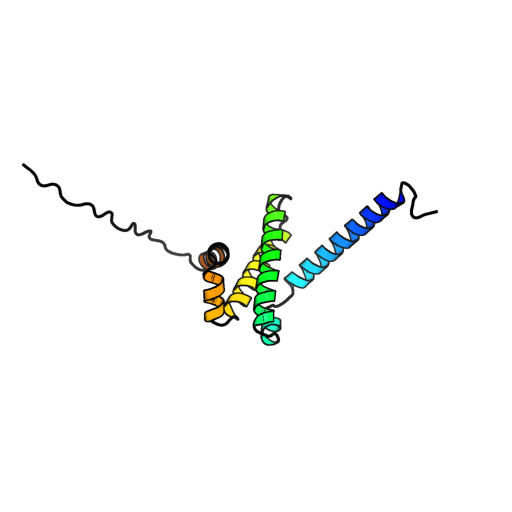OM 923 N N . PHE A 1 114 ? 4.148 5.568 15.179 1.00 55.06 114 PHE A N 1
ATOM 924 C CA . PHE A 1 114 ? 3.107 6.476 14.666 1.00 55.06 114 PHE A CA 1
ATOM 925 C C . PHE A 1 114 ? 2.300 7.182 15.769 1.00 55.06 114 PHE A C 1
ATOM 927 O O . PHE A 1 114 ? 1.779 8.275 15.538 1.00 55.06 114 PHE A O 1
ATOM 934 N N . LEU A 1 115 ? 2.177 6.582 16.958 1.00 46.44 115 LEU A N 1
ATOM 935 C CA . LEU A 1 115 ? 1.457 7.150 18.107 1.00 46.44 115 LEU A CA 1
ATOM 936 C C . LEU A 1 115 ? 2.272 8.226 18.839 1.00 46.44 115 LEU A C 1
ATOM 938 O O . LEU A 1 115 ? 1.688 9.222 19.284 1.00 46.44 115 LEU A O 1
ATOM 942 N N . GLU A 1 116 ? 3.601 8.087 18.897 1.00 43.62 116 GLU A N 1
ATOM 943 C CA . GLU A 1 116 ? 4.488 9.096 19.500 1.00 43.62 116 GLU A CA 1
ATOM 944 C C . GLU A 1 116 ? 4.457 10.451 18.768 1.00 43.62 116 GLU A C 1
ATOM 946 O O . GLU A 1 116 ? 4.673 11.485 19.397 1.00 43.62 116 GLU A O 1
ATOM 951 N N . LEU A 1 117 ? 4.066 10.498 17.486 1.00 38.78 117 LEU A N 1
ATOM 952 C CA . LEU A 1 117 ? 3.955 11.761 16.740 1.00 38.78 117 LEU A CA 1
ATOM 953 C C . LEU A 1 117 ? 2.739 12.623 17.136 1.00 38.78 117 LEU A C 1
ATOM 955 O O . LEU A 1 117 ? 2.639 13.773 16.721 1.00 38.78 117 LEU A O 1
ATOM 959 N N . THR A 1 118 ? 1.812 12.092 17.941 1.00 33.88 118 THR A N 1
ATOM 960 C CA . THR A 1 118 ? 0.652 12.848 18.461 1.00 33.88 118 THR A CA 1
ATOM 961 C C . THR A 1 118 ? 0.739 13.169 19.955 1.00 33.88 118 THR A C 1
ATOM 963 O O . THR A 1 118 ? -0.217 13.693 20.525 1.00 33.88 118 THR A O 1
ATOM 966 N N . LYS A 1 119 ? 1.868 12.874 20.612 1.00 39.19 119 LYS A N 1
ATOM 967 C CA . LYS A 1 119 ? 2.037 13.054 22.062 1.00 39.19 119 LYS A CA 1
ATOM 968 C C . LYS A 1 119 ? 3.369 13.723 22.411 1.00 39.19 119 LYS A C 1
ATOM 970 O O . LYS A 1 119 ? 4.178 13.145 23.120 1.00 39.19 119 LYS A O 1
ATOM 975 N N . LEU A 1 120 ? 3.552 14.979 22.006 1.00 43.28 120 LEU A N 1
ATOM 976 C CA . LEU A 1 120 ? 4.329 15.954 22.787 1.00 43.28 120 LEU A CA 1
ATOM 977 C C . LEU A 1 120 ? 3.578 17.296 22.725 1.00 43.28 120 LEU A C 1
ATOM 979 O O . LEU A 1 120 ? 3.243 17.738 21.628 1.00 43.28 120 LEU A O 1
ATOM 983 N N . PRO A 1 121 ? 3.228 17.892 23.881 1.00 40.59 121 PRO A N 1
ATOM 984 C CA . PRO A 1 121 ? 4.232 18.418 24.801 1.00 40.59 121 PRO A CA 1
ATOM 985 C C . PRO A 1 121 ? 4.081 17.905 26.242 1.00 40.59 121 PRO A C 1
ATOM 987 O O . PRO A 1 121 ? 2.981 17.639 26.715 1.00 40.59 121 PRO A O 1
ATOM 990 N N . GLY A 1 122 ? 5.206 17.830 26.955 1.00 33.12 122 GLY A N 1
ATOM 991 C CA . GLY A 1 122 ? 5.228 17.679 28.413 1.00 33.12 122 GLY A CA 1
ATOM 992 C C . GLY A 1 122 ? 5.658 16.300 28.908 1.00 33.12 122 GLY A C 1
ATOM 993 O O . GLY A 1 122 ? 4.836 15.496 29.334 1.00 33.12 122 GLY A O 1
ATOM 994 N N . ARG A 1 123 ? 6.974 16.048 28.928 1.00 40.25 123 ARG A N 1
ATOM 995 C CA . ARG A 1 123 ? 7.559 15.120 29.912 1.00 40.25 123 ARG A CA 1
ATOM 996 C C . ARG A 1 123 ? 7.426 15.748 31.311 1.00 40.25 123 ARG A C 1
ATOM 998 O O . ARG A 1 123 ? 7.561 16.962 31.440 1.00 40.25 123 ARG A O 1
ATOM 1005 N N . PRO A 1 124 ? 7.271 14.923 32.354 1.00 37.25 124 PRO A N 1
ATOM 1006 C CA . PRO A 1 124 ? 8.467 14.562 33.102 1.00 37.25 124 PRO A CA 1
ATOM 1007 C C . PRO A 1 124 ? 8.689 13.052 33.101 1.00 37.25 124 PRO A C 1
ATOM 1009 O O . PRO A 1 124 ? 7.792 12.252 33.348 1.00 37.25 124 PRO A O 1
ATOM 1012 N N . SER A 1 125 ? 9.935 12.685 32.821 1.00 44.31 125 SER A N 1
ATOM 1013 C CA . SER A 1 125 ? 10.453 11.333 32.965 1.00 44.31 125 SER A CA 1
ATOM 1014 C C . SER A 1 125 ? 10.473 10.982 34.454 1.00 44.31 125 SER A C 1
ATOM 1016 O O . SER A 1 125 ? 11.397 11.371 35.162 1.00 44.31 125 SER A O 1
ATOM 1018 N N . VAL A 1 126 ? 9.455 10.277 34.944 1.00 35.41 126 VAL A N 1
ATOM 1019 C CA . VAL A 1 126 ? 9.488 9.694 36.289 1.00 35.41 126 VAL A CA 1
ATOM 1020 C C . VAL A 1 126 ? 10.323 8.421 36.210 1.00 35.41 126 VAL A C 1
ATOM 1022 O O . VAL A 1 126 ? 9.890 7.413 35.657 1.00 35.41 126 VAL A O 1
ATOM 1025 N N . GLN A 1 127 ? 11.554 8.487 36.719 1.00 38.88 127 GLN A N 1
ATOM 1026 C CA . GLN A 1 127 ? 12.338 7.290 37.001 1.00 38.88 127 GLN A CA 1
ATOM 1027 C C . GLN A 1 127 ? 11.687 6.580 38.190 1.00 38.88 127 GLN A C 1
ATOM 1029 O O . GLN A 1 127 ? 11.625 7.114 39.296 1.00 38.88 127 GLN A O 1
ATOM 1034 N N . ILE A 1 128 ? 11.138 5.401 37.915 1.00 37.25 128 ILE A N 1
ATOM 1035 C CA . ILE A 1 128 ? 10.525 4.512 38.897 1.00 37.25 128 ILE A CA 1
ATOM 1036 C C . ILE A 1 128 ? 11.613 3.954 39.816 1.00 37.25 128 ILE A C 1
ATOM 1038 O O . ILE A 1 128 ? 12.717 3.625 39.382 1.00 37.25 128 ILE A O 1
ATOM 1042 N N . GLY A 1 129 ? 11.264 3.902 41.101 1.00 35.00 129 GLY A N 1
ATOM 1043 C CA . GLY A 1 129 ? 12.138 3.620 42.224 1.00 35.00 129 GLY A CA 1
ATOM 1044 C C . GLY A 1 129 ? 12.931 2.326 42.103 1.00 35.00 129 GLY A C 1
ATOM 1045 O O . GLY A 1 129 ? 12.394 1.250 41.845 1.00 35.00 129 GLY A O 1
ATOM 1046 N N . ARG A 1 130 ? 14.225 2.437 42.400 1.00 34.78 130 ARG A N 1
ATOM 1047 C CA . ARG A 1 130 ? 15.048 1.297 42.779 1.00 34.78 130 ARG A CA 1
ATOM 1048 C C . ARG A 1 130 ? 14.833 1.039 44.267 1.00 34.78 130 ARG A C 1
ATOM 1050 O O . ARG A 1 130 ? 15.486 1.650 45.107 1.00 34.78 130 ARG A O 1
ATOM 1057 N N . VAL A 1 131 ? 13.898 0.149 44.583 1.00 43.56 131 VAL A N 1
ATOM 1058 C CA . VAL A 1 131 ? 13.868 -0.509 45.891 1.00 43.56 131 VAL A CA 1
ATOM 1059 C C . VAL A 1 131 ? 15.054 -1.468 45.936 1.00 43.56 131 VAL A C 1
ATOM 1061 O O . VAL A 1 131 ? 15.174 -2.371 45.110 1.00 43.56 131 VAL A O 1
ATOM 1064 N N . SER A 1 132 ? 15.959 -1.257 46.882 1.00 38.66 132 SER A N 1
ATOM 1065 C CA . SER A 1 132 ? 16.801 -2.316 47.432 1.00 38.66 132 SER A CA 1
ATOM 1066 C C . SER A 1 132 ? 17.022 -2.010 48.908 1.00 38.66 132 SER A C 1
ATOM 1068 O O . SER A 1 132 ? 17.250 -0.866 49.294 1.00 38.66 132 SER A O 1
ATOM 1070 N N . GLU A 1 133 ? 16.825 -3.064 49.680 1.00 43.06 133 GLU A N 1
ATOM 1071 C CA . GLU A 1 133 ? 16.572 -3.194 51.111 1.00 43.06 133 GLU A CA 1
ATOM 1072 C C . GLU A 1 133 ? 17.657 -2.665 52.068 1.00 43.06 133 GLU A C 1
ATOM 1074 O O . GLU A 1 133 ? 18.777 -2.361 51.649 1.00 43.06 133 GLU A O 1
ATOM 1079 N N . PRO A 1 134 ? 17.320 -2.532 53.370 1.00 46.88 134 PRO A N 1
ATOM 1080 C CA . PRO A 1 134 ? 18.163 -1.885 54.364 1.00 46.88 134 PRO A CA 1
ATOM 1081 C C . PRO A 1 134 ? 19.246 -2.837 54.880 1.00 46.88 134 PRO A C 1
ATOM 1083 O O . PRO A 1 134 ? 18.966 -3.990 55.201 1.00 46.88 134 PRO A O 1
ATOM 1086 N N . VAL A 1 135 ? 20.469 -2.331 55.060 1.00 44.62 135 VAL A N 1
ATOM 1087 C CA . VAL A 1 135 ? 21.463 -2.990 55.916 1.00 44.62 135 VAL A CA 1
ATOM 1088 C C . VAL A 1 135 ? 21.631 -2.165 57.191 1.00 44.62 135 VAL A C 1
ATOM 1090 O O . VAL A 1 135 ? 22.000 -0.990 57.161 1.00 44.62 135 VAL A O 1
ATOM 1093 N N . SER A 1 136 ? 21.247 -2.778 58.310 1.00 51.03 136 SER A N 1
ATOM 1094 C CA . SER A 1 136 ? 21.354 -2.224 59.658 1.00 51.03 136 SER A CA 1
ATOM 1095 C C . SER A 1 136 ? 22.809 -2.085 60.097 1.00 51.03 136 SER A C 1
ATOM 1097 O O . SER A 1 136 ? 23.652 -2.925 59.788 1.00 51.03 136 SER A O 1
ATOM 1099 N N . ARG A 1 137 ? 23.053 -1.028 60.876 1.00 40.75 137 ARG A N 1
ATOM 1100 C CA . ARG A 1 137 ? 24.261 -0.797 61.677 1.00 40.75 137 ARG A CA 1
ATOM 1101 C C . ARG A 1 137 ? 24.462 -1.903 62.718 1.00 40.75 137 ARG A C 1
ATOM 1103 O O . ARG A 1 137 ? 23.491 -2.306 63.357 1.00 40.75 137 ARG A O 1
ATOM 1110 N N . ASN A 1 138 ? 25.720 -2.277 62.939 1.00 41.62 138 ASN A N 1
ATOM 1111 C CA . ASN A 1 138 ? 26.406 -2.177 64.234 1.00 41.62 138 ASN A CA 1
ATOM 1112 C C . ASN A 1 138 ? 27.919 -2.170 64.014 1.00 41.62 138 ASN A C 1
ATOM 1114 O O . ASN A 1 138 ? 28.376 -2.928 63.131 1.00 41.62 138 ASN A O 1
#

Solvent-accessible surface area (backbone atoms only — not comparable to full-atom values): 8391 Å² total; per-residue (Å²): 127,69,92,76,37,90,62,41,60,63,52,49,51,51,54,48,51,53,51,52,52,51,50,52,50,53,52,53,55,52,54,76,70,55,64,60,71,75,51,57,79,77,51,53,73,69,55,50,52,52,49,43,56,50,42,53,52,52,39,52,52,47,56,50,44,43,74,76,43,87,60,48,74,65,55,54,55,49,44,52,50,40,50,54,46,44,53,53,49,49,73,69,46,56,68,72,57,43,49,59,51,46,73,39,64,68,50,31,48,58,53,46,66,59,54,56,78,78,67,78,87,81,82,80,88,77,79,77,81,85,84,76,83,89,82,82,90,132

Organism: Taxus chinensis (NCBI:txid29808)

Sequence (138 aa):
HFLKGPNFMPWFERRRSVADQEQQRIWRQARAKANVRQFLSKVSEVEVVDSFNAVERHLLAEIQLQRTVSGTAESSAICQKLKDDLRTIFNALPNDMQQLLLFNPQRAALLQGFLELTKLPGRPSVQIGRVSEPVSRN

InterPro domains:
  IPR024224 DENND6 [PTHR13677] (1-105)

Radius of gyration: 23.67 Å; Cα contacts (8 Å, |Δi|>4): 53; chains: 1; bounding box: 43×30×101 Å

Mean predicted aligned error: 13.85 Å

pLDDT: mean 72.64, std 16.49, range [33.12, 87.31]

Nearest PDB structures (foldseek):
  3q0k-assembly1_A  TM=6.203E-01  e=2.899E+00  Homo sapiens
  8fih-assembly1_C  TM=3.416E-01  e=2.311E+00  synthetic construct
  5tqb-assembly1_B  TM=2.969E-01  e=5.406E+00  Thermochaetoides thermophila DSM 149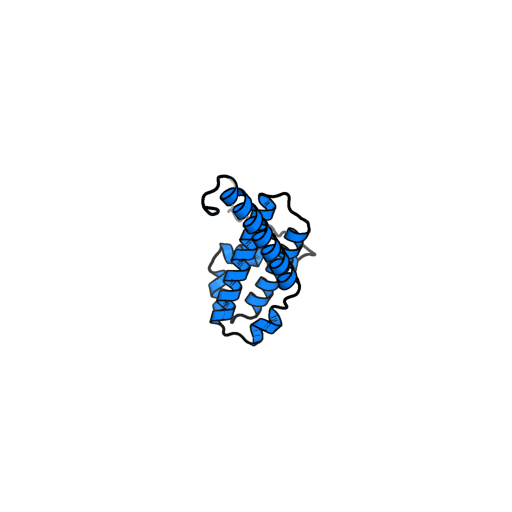5

Foldseek 3Di:
DQCPDPVNVVVVVVVVVVVVVVVVVVVLVVLLVDDLLVVLVPDDLVVLVVVLVVLVVVLVVLVVCVVVPVNDPSSVSSNVSSLVSNVSSLVSHDPVVVVVQCVPVVSVVSNVVSVVVVDDDDDDDDDDDDDDDDDDDD